Protein AF-A0A949YIX8-F1 (afdb_monomer_lite)

Secondary structure (DSSP, 8-state):
------HHHHHHHHHHHHHHHHHTTS-----S-------------------S-----HHHHHHHH-TT--PPEEEE-SSTT-EEES--EEEE-TTS-EEEEE-

Radius of gyratio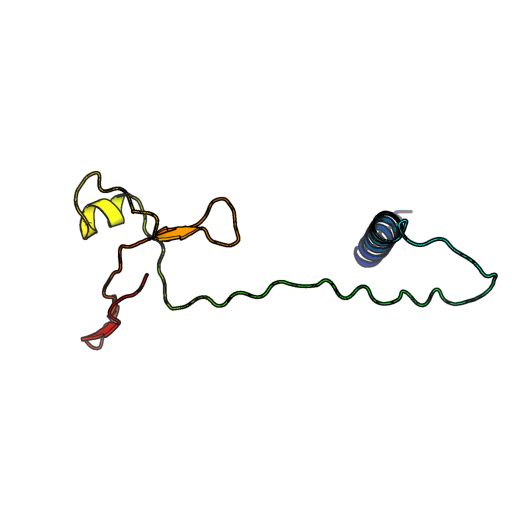n: 25.08 Å; chains: 1; bounding box: 49×38×64 Å

Sequence (103 aa):
MSTLVTRDRVETLVRSIILKQLGTGSSANGNGNGHVAVQAYKPKVVVNISARHCHLTEADVDTLFGPGHQLTTMRRLYQDTDFAANETVAVVGTRQRMIPEVR

pLDDT: mean 82.81, std 18.23, range [40.31, 98.5]

Structure (mmCIF, N/CA/C/O backbone):
data_AF-A0A949YIX8-F1
#
_entry.id   AF-A0A949YIX8-F1
#
loop_
_atom_site.group_PDB
_atom_site.id
_atom_site.type_symbol
_atom_site.label_atom_id
_atom_site.label_alt_id
_atom_site.label_comp_id
_atom_site.label_asym_id
_atom_site.label_entity_id
_atom_site.label_seq_id
_atom_site.pdbx_PDB_ins_code
_atom_site.Cartn_x
_atom_site.Cartn_y
_atom_site.Cartn_z
_atom_site.occupancy
_atom_site.B_iso_or_equiv
_atom_site.auth_seq_id
_atom_site.auth_comp_id
_atom_site.auth_asym_id
_atom_site.auth_atom_id
_atom_site.pdbx_PDB_model_num
ATOM 1 N N . MET A 1 1 ? 5.385 -26.207 -46.266 1.00 46.69 1 MET A N 1
ATOM 2 C CA . MET A 1 1 ? 6.633 -25.988 -45.505 1.00 46.69 1 MET A CA 1
ATOM 3 C C . MET A 1 1 ? 6.394 -24.838 -44.539 1.00 46.69 1 MET A C 1
ATOM 5 O O . MET A 1 1 ? 6.366 -23.696 -44.971 1.00 46.69 1 MET A O 1
ATOM 9 N N . SER A 1 2 ? 6.086 -25.141 -43.275 1.00 50.94 2 SER A N 1
ATOM 10 C CA . SER A 1 2 ? 5.809 -24.125 -42.252 1.00 50.94 2 SER A CA 1
ATOM 11 C C . SER A 1 2 ? 7.133 -23.519 -41.794 1.00 50.94 2 SER A C 1
ATOM 13 O O . SER A 1 2 ? 7.910 -24.169 -41.096 1.00 50.94 2 SER A O 1
ATOM 15 N N . THR A 1 3 ? 7.432 -22.300 -42.238 1.00 59.09 3 THR A N 1
ATOM 16 C CA . THR A 1 3 ? 8.525 -21.497 -41.688 1.00 59.09 3 THR A CA 1
ATOM 17 C C . THR A 1 3 ? 8.090 -21.036 -40.304 1.00 59.09 3 THR A C 1
ATOM 19 O O . THR A 1 3 ? 7.469 -19.983 -40.162 1.00 59.09 3 THR A O 1
ATOM 22 N N . LEU A 1 4 ? 8.343 -21.866 -39.293 1.00 62.03 4 LEU A N 1
ATOM 23 C CA . LEU A 1 4 ? 8.088 -21.535 -37.896 1.00 62.03 4 LEU A CA 1
ATOM 24 C C . LEU A 1 4 ? 8.919 -20.299 -37.550 1.00 62.03 4 LEU A C 1
ATOM 26 O O . LEU A 1 4 ? 10.129 -20.379 -37.345 1.00 62.03 4 LEU A O 1
ATOM 30 N N . VAL A 1 5 ? 8.270 -19.137 -37.554 1.00 77.94 5 VAL A N 1
ATOM 31 C CA . VAL A 1 5 ? 8.872 -17.889 -37.103 1.00 77.94 5 VAL A CA 1
ATOM 32 C C . VAL A 1 5 ? 9.217 -18.086 -35.631 1.00 77.94 5 VAL A C 1
ATOM 34 O O . VAL A 1 5 ? 8.335 -18.209 -34.783 1.00 77.94 5 VAL A O 1
ATOM 37 N N . THR A 1 6 ? 10.507 -18.185 -35.329 1.00 84.25 6 THR A N 1
ATOM 38 C CA . THR A 1 6 ? 10.970 -18.414 -33.963 1.00 84.25 6 THR A CA 1
ATOM 39 C C . THR A 1 6 ? 10.786 -17.147 -33.133 1.00 84.25 6 THR A C 1
ATOM 41 O O . THR A 1 6 ? 10.951 -16.030 -33.633 1.00 84.25 6 THR A O 1
ATOM 44 N N . ARG A 1 7 ? 10.464 -17.310 -31.844 1.00 80.56 7 ARG A N 1
ATOM 45 C CA . ARG A 1 7 ? 10.321 -16.200 -30.887 1.00 80.56 7 ARG A CA 1
ATOM 46 C C . ARG A 1 7 ? 11.535 -15.269 -30.919 1.00 80.56 7 ARG A C 1
ATOM 48 O O . ARG A 1 7 ? 11.363 -14.057 -30.989 1.00 80.56 7 ARG A O 1
ATOM 55 N N . ASP A 1 8 ? 12.735 -15.839 -30.979 1.00 77.94 8 ASP A N 1
ATOM 56 C CA . ASP A 1 8 ? 13.991 -15.086 -31.022 1.00 77.94 8 ASP A CA 1
ATOM 57 C C . ASP A 1 8 ? 14.103 -14.217 -32.281 1.00 77.94 8 ASP A C 1
ATOM 59 O O . ASP A 1 8 ? 14.606 -13.091 -32.234 1.00 77.94 8 ASP A O 1
ATOM 63 N N . ARG A 1 9 ? 13.590 -14.701 -33.423 1.00 83.31 9 ARG A N 1
ATOM 64 C CA . ARG A 1 9 ? 13.584 -13.941 -34.677 1.00 83.31 9 ARG A CA 1
ATOM 65 C C . ARG A 1 9 ? 12.601 -12.778 -34.619 1.00 83.31 9 ARG A C 1
ATOM 67 O O . ARG A 1 9 ? 12.956 -11.687 -35.066 1.0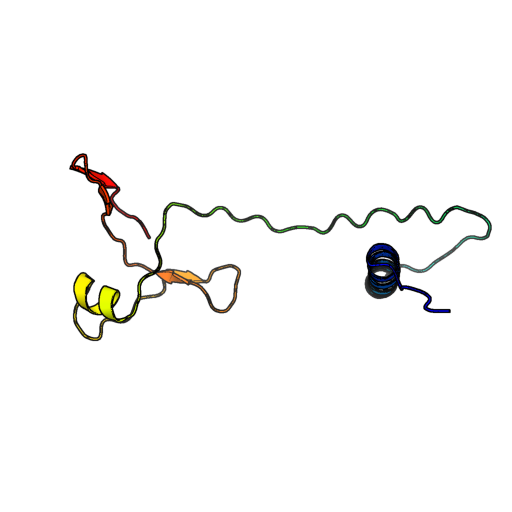0 83.31 9 ARG A O 1
ATOM 74 N N . VAL A 1 10 ? 11.408 -12.994 -34.057 1.00 85.31 10 VAL A N 1
ATOM 75 C CA . VAL A 1 10 ? 10.428 -11.920 -33.813 1.00 85.31 10 VAL A CA 1
ATOM 76 C C . VAL A 1 10 ? 11.016 -10.879 -32.870 1.00 85.31 10 VAL A C 1
ATOM 78 O O . VAL A 1 10 ? 10.995 -9.695 -33.185 1.00 85.31 10 VAL A O 1
ATOM 81 N N . GLU A 1 11 ? 11.596 -11.307 -31.750 1.00 83.75 11 GLU A N 1
ATOM 82 C CA . GLU A 1 11 ? 12.179 -10.411 -30.753 1.00 83.75 11 GLU A CA 1
ATOM 83 C C . GLU A 1 11 ? 13.311 -9.564 -31.345 1.00 83.75 11 GLU A C 1
ATOM 85 O O . GLU A 1 11 ? 13.329 -8.346 -31.171 1.00 83.75 11 GLU A O 1
ATOM 90 N N . THR A 1 12 ? 14.214 -10.184 -32.108 1.00 79.88 12 THR A N 1
ATOM 91 C CA . THR A 1 12 ? 15.305 -9.478 -32.795 1.00 79.88 12 THR A CA 1
ATOM 92 C C . THR A 1 12 ? 14.758 -8.440 -33.781 1.00 79.88 12 THR A C 1
ATOM 94 O O . THR A 1 12 ? 15.212 -7.294 -33.785 1.00 79.88 12 THR A O 1
ATOM 97 N N . LEU A 1 13 ? 13.756 -8.807 -34.591 1.00 84.88 13 LEU A N 1
ATOM 98 C CA . LEU A 1 13 ? 13.120 -7.890 -35.543 1.00 84.88 13 LEU A CA 1
ATOM 99 C C . LEU A 1 13 ? 12.439 -6.718 -34.827 1.00 84.88 13 LEU A C 1
ATOM 101 O O . LEU A 1 13 ? 12.721 -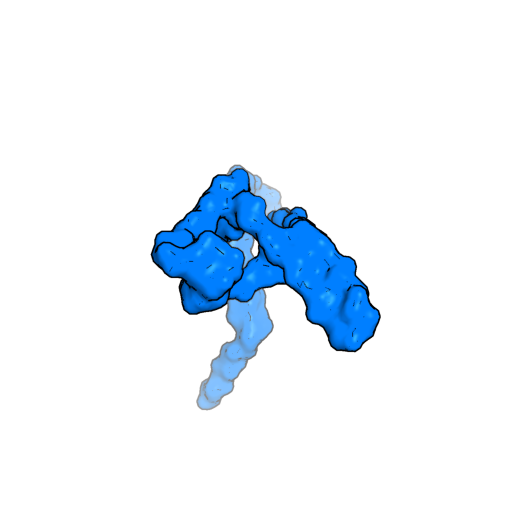5.566 -35.154 1.00 84.88 13 LEU A O 1
ATOM 105 N N . VAL A 1 14 ? 11.614 -6.988 -33.814 1.00 83.38 14 VAL A N 1
ATOM 106 C CA . VAL A 1 14 ? 10.909 -5.959 -33.033 1.00 83.38 14 VAL A CA 1
ATOM 107 C C . VAL A 1 14 ? 11.899 -5.014 -32.354 1.00 83.38 14 VAL A C 1
ATOM 109 O O . VAL A 1 14 ? 11.776 -3.798 -32.498 1.00 83.38 14 VAL A O 1
ATOM 112 N N . ARG A 1 15 ? 12.937 -5.545 -31.692 1.00 78.88 15 ARG A N 1
ATOM 113 C CA . ARG A 1 15 ? 13.998 -4.729 -31.080 1.00 78.88 15 ARG A CA 1
ATOM 114 C C . ARG A 1 15 ? 14.693 -3.851 -32.118 1.00 78.88 15 ARG A C 1
ATOM 116 O O . ARG A 1 15 ? 14.891 -2.670 -31.859 1.00 78.88 15 ARG A O 1
ATOM 123 N N . SER A 1 16 ? 15.019 -4.384 -33.298 1.00 77.94 16 SER A N 1
ATOM 124 C CA . SER A 1 16 ? 15.677 -3.605 -34.357 1.00 77.94 16 SER A CA 1
ATOM 125 C C . SER A 1 16 ? 14.814 -2.445 -34.872 1.00 77.94 16 SER A C 1
ATOM 127 O O . SER A 1 16 ? 15.328 -1.345 -35.079 1.00 77.94 16 SER A O 1
ATOM 129 N N . ILE A 1 17 ? 13.501 -2.657 -35.020 1.00 84.75 17 ILE A N 1
ATOM 130 C CA . ILE A 1 17 ? 12.553 -1.633 -35.478 1.00 84.75 17 ILE A CA 1
ATOM 131 C C . ILE A 1 17 ? 12.410 -0.537 -34.419 1.00 84.75 17 ILE A C 1
ATOM 133 O O . ILE A 1 17 ? 12.542 0.643 -34.743 1.00 84.75 17 ILE A O 1
ATOM 137 N N . ILE A 1 18 ? 12.213 -0.923 -33.155 1.00 81.69 18 ILE A N 1
ATOM 138 C CA . ILE A 1 18 ? 12.073 0.015 -32.034 1.00 81.69 18 ILE A CA 1
ATOM 139 C C . ILE A 1 18 ? 13.348 0.849 -31.864 1.00 81.69 18 ILE A C 1
ATOM 141 O O . ILE A 1 18 ? 13.273 2.067 -31.738 1.00 81.69 18 ILE A O 1
ATOM 145 N N . LEU A 1 19 ? 14.529 0.227 -31.920 1.00 73.44 19 LEU A N 1
ATOM 146 C CA . LEU A 1 19 ? 15.801 0.946 -31.808 1.00 73.44 19 LEU A CA 1
ATOM 147 C C . LEU A 1 19 ? 16.025 1.916 -32.967 1.00 73.44 19 LEU A C 1
ATOM 149 O O . LEU A 1 19 ? 16.526 3.015 -32.745 1.00 73.44 19 LEU A O 1
ATOM 153 N N . LYS A 1 20 ? 15.619 1.550 -34.187 1.00 75.38 20 LYS A N 1
ATOM 154 C CA . LYS A 1 20 ? 15.676 2.455 -35.339 1.00 75.38 20 LYS A CA 1
ATOM 155 C C . LYS A 1 20 ? 14.745 3.656 -35.154 1.00 75.38 20 LYS A C 1
ATOM 157 O O . LYS A 1 20 ? 15.155 4.764 -35.463 1.00 75.38 20 LYS A O 1
ATOM 162 N N . GLN A 1 21 ? 13.538 3.455 -34.626 1.00 75.88 21 GLN A N 1
ATOM 163 C CA . GLN A 1 21 ? 12.579 4.538 -34.363 1.00 75.88 21 GLN A CA 1
ATOM 164 C C . GLN A 1 21 ? 12.997 5.447 -33.196 1.00 75.88 21 GLN A C 1
ATOM 166 O O . GLN A 1 21 ? 12.779 6.653 -33.251 1.00 75.88 21 GLN A O 1
ATOM 171 N N . LEU A 1 22 ? 13.619 4.890 -32.153 1.00 72.00 22 LEU A N 1
ATOM 172 C CA . LEU A 1 22 ? 14.129 5.656 -31.010 1.00 72.00 22 LEU A CA 1
ATOM 173 C C . LEU A 1 22 ? 15.466 6.359 -31.315 1.00 72.00 22 LEU A C 1
ATOM 175 O O . LEU A 1 22 ? 15.757 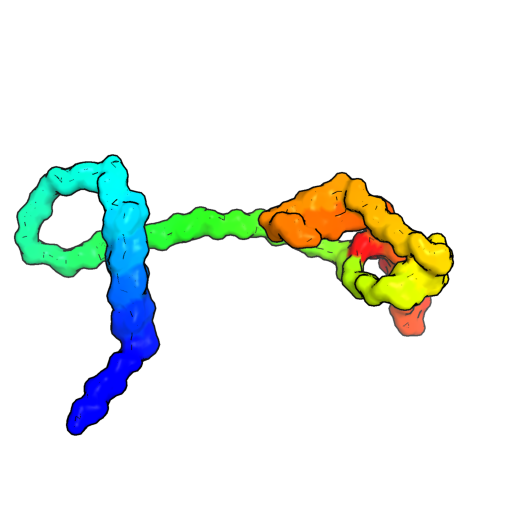7.400 -30.734 1.00 72.00 22 LEU A O 1
ATOM 179 N N . GLY A 1 23 ? 16.287 5.793 -32.209 1.00 61.38 23 GLY A N 1
ATOM 180 C CA . GLY A 1 23 ? 17.629 6.274 -32.557 1.00 61.38 23 GLY A CA 1
ATOM 181 C C . GLY A 1 23 ? 17.692 7.314 -33.683 1.00 61.38 23 GLY A C 1
ATOM 182 O O . GLY A 1 23 ? 18.747 7.905 -33.897 1.00 61.38 23 GLY A O 1
ATOM 183 N N . THR A 1 24 ? 16.591 7.601 -34.383 1.00 53.78 24 THR A N 1
ATOM 184 C CA . THR A 1 24 ? 16.535 8.586 -35.487 1.00 53.78 24 THR A CA 1
ATOM 185 C C . THR A 1 24 ? 16.673 10.060 -35.065 1.00 53.78 24 THR A C 1
ATOM 187 O O . THR A 1 24 ? 16.450 10.949 -35.879 1.00 53.78 24 THR A O 1
ATOM 190 N N . GLY A 1 25 ? 17.094 10.338 -33.826 1.00 50.34 25 GLY A N 1
ATOM 191 C CA . GLY A 1 25 ? 17.511 11.671 -33.374 1.00 50.34 25 GLY A CA 1
ATOM 192 C C . GLY A 1 25 ? 18.978 12.031 -33.659 1.00 50.34 25 GLY A C 1
ATOM 193 O O . GLY A 1 25 ? 19.337 13.193 -33.495 1.00 50.34 25 GLY A O 1
ATOM 194 N N . SER A 1 26 ? 19.820 11.090 -34.108 1.00 45.25 26 SER A N 1
ATOM 195 C CA . SER A 1 26 ? 21.233 11.372 -34.416 1.00 45.25 26 SER A CA 1
ATOM 196 C C . SER A 1 26 ? 21.633 10.794 -35.771 1.00 45.25 26 SER A C 1
ATOM 198 O O . SER A 1 26 ? 21.674 9.582 -35.973 1.00 45.25 26 SER A O 1
ATOM 200 N N . SER A 1 27 ? 21.895 11.701 -36.710 1.00 48.28 27 SER A N 1
ATOM 201 C CA . SER A 1 27 ? 22.211 11.429 -38.110 1.00 48.28 27 SER A CA 1
ATOM 202 C C . SER A 1 27 ? 23.488 10.605 -38.304 1.00 48.28 27 SER A C 1
ATOM 204 O O . SER A 1 27 ? 24.476 10.744 -37.585 1.00 48.28 27 SER A O 1
ATOM 206 N N . ALA A 1 28 ? 23.427 9.781 -39.346 1.00 52.44 28 ALA A N 1
ATOM 207 C CA . ALA A 1 28 ? 24.414 8.837 -39.837 1.00 52.44 28 ALA A CA 1
ATOM 208 C C . ALA A 1 28 ? 25.659 9.483 -40.472 1.00 52.44 28 ALA A C 1
ATOM 210 O O . ALA A 1 28 ? 25.553 10.524 -41.119 1.00 52.44 28 ALA A O 1
ATOM 211 N N . ASN A 1 29 ? 26.790 8.766 -40.419 1.00 45.06 29 ASN A N 1
ATOM 212 C CA . ASN A 1 29 ? 27.745 8.680 -41.530 1.00 45.06 29 ASN A CA 1
ATOM 213 C C . ASN A 1 29 ? 28.613 7.402 -41.415 1.00 45.06 29 ASN A C 1
ATOM 215 O O . ASN A 1 29 ? 29.215 7.184 -40.367 1.00 45.06 29 ASN A O 1
ATOM 219 N N . GLY A 1 30 ? 28.714 6.595 -42.486 1.00 43.22 30 GLY A N 1
ATOM 220 C CA . GLY A 1 30 ? 29.856 5.680 -42.695 1.00 43.22 30 GLY A CA 1
ATOM 221 C C . GLY A 1 30 ? 29.605 4.169 -42.886 1.00 43.22 30 GLY A C 1
ATOM 222 O O . GLY A 1 30 ? 29.730 3.398 -41.948 1.00 43.22 30 GLY A O 1
ATOM 223 N N . ASN A 1 31 ? 29.333 3.781 -44.139 1.00 45.88 31 ASN A N 1
ATOM 224 C CA . ASN A 1 31 ? 29.894 2.668 -44.940 1.00 45.88 31 ASN A CA 1
ATOM 225 C C . ASN A 1 31 ? 30.127 1.237 -44.363 1.00 45.88 31 ASN A C 1
ATOM 227 O O . ASN A 1 31 ? 31.045 1.007 -43.587 1.00 45.88 31 ASN A O 1
ATOM 231 N N . GLY A 1 32 ? 29.391 0.262 -44.928 1.00 54.16 32 GLY A N 1
ATOM 232 C CA . GLY A 1 32 ? 29.897 -1.017 -45.473 1.00 54.16 32 GLY A CA 1
ATOM 233 C C . GLY A 1 32 ? 30.585 -2.058 -44.567 1.00 54.16 32 GLY A C 1
ATOM 234 O O . GLY A 1 32 ? 31.710 -1.868 -44.131 1.00 54.16 32 GLY A O 1
ATOM 235 N N . ASN A 1 33 ? 29.972 -3.248 -44.464 1.00 49.34 33 ASN A N 1
ATOM 236 C CA . ASN A 1 33 ? 30.584 -4.520 -44.025 1.00 49.34 33 ASN A CA 1
ATOM 237 C C . ASN A 1 33 ? 31.042 -4.639 -42.556 1.00 49.34 33 ASN A C 1
ATOM 239 O O . ASN A 1 33 ? 32.113 -5.161 -42.257 1.00 49.34 33 ASN A O 1
ATOM 243 N N . GLY A 1 34 ? 30.179 -4.256 -41.618 1.00 40.31 34 GLY A N 1
ATOM 244 C CA . GLY A 1 34 ? 30.330 -4.612 -40.208 1.00 40.31 34 GLY A CA 1
ATOM 245 C C . GLY A 1 34 ? 29.143 -5.439 -39.741 1.00 40.31 34 GLY A C 1
ATOM 246 O O . GLY A 1 34 ? 27.998 -5.089 -40.029 1.00 40.31 34 GLY A O 1
ATOM 247 N N . HIS A 1 35 ? 29.396 -6.507 -38.980 1.00 45.97 35 HIS A N 1
ATOM 248 C CA . HIS A 1 35 ? 28.417 -6.989 -38.009 1.00 45.97 35 HIS A CA 1
ATOM 249 C C . HIS A 1 35 ? 27.918 -5.748 -37.274 1.00 45.97 35 HIS A C 1
ATOM 251 O O . HIS A 1 35 ? 28.730 -5.077 -36.638 1.00 45.97 35 HIS A O 1
ATOM 257 N N . VAL A 1 36 ? 26.645 -5.375 -37.461 1.00 52.22 36 VAL A N 1
ATOM 258 C CA . VAL A 1 36 ? 26.079 -4.189 -36.818 1.00 52.22 36 VAL A CA 1
ATOM 259 C C . VAL A 1 36 ? 26.278 -4.428 -35.336 1.00 52.22 36 VAL A C 1
ATOM 261 O O . VAL A 1 36 ? 25.597 -5.269 -34.750 1.00 52.22 36 VAL A O 1
ATOM 264 N N . ALA A 1 37 ? 27.280 -3.768 -34.758 1.00 53.00 37 ALA A N 1
ATOM 265 C CA . ALA A 1 37 ? 27.466 -3.730 -33.332 1.00 53.00 37 ALA A CA 1
ATOM 266 C C . ALA A 1 37 ? 26.214 -3.021 -32.845 1.00 53.00 37 ALA A C 1
ATOM 268 O O . ALA A 1 37 ? 26.120 -1.796 -32.902 1.00 53.00 37 ALA A O 1
ATOM 269 N N . VAL A 1 38 ? 25.194 -3.811 -32.501 1.00 54.88 38 VAL A N 1
ATOM 270 C CA . VAL A 1 38 ? 24.005 -3.330 -31.825 1.00 54.88 38 VAL A CA 1
ATOM 271 C C . VAL A 1 38 ? 24.573 -2.761 -30.546 1.00 54.88 38 VAL A C 1
ATOM 273 O O . VAL A 1 38 ? 24.895 -3.508 -29.623 1.00 54.88 38 VAL A O 1
ATOM 276 N N . GLN A 1 39 ? 24.819 -1.452 -30.540 1.00 55.56 39 GLN A N 1
ATOM 277 C CA . GLN A 1 39 ? 25.191 -0.745 -29.338 1.00 55.56 39 GLN A CA 1
ATOM 278 C C . GLN A 1 39 ? 24.048 -1.047 -28.388 1.00 55.56 39 GLN A C 1
ATOM 280 O O . GLN A 1 39 ? 22.915 -0.628 -28.629 1.00 55.56 39 GLN A O 1
ATOM 285 N N . ALA A 1 40 ? 24.323 -1.927 -27.424 1.00 62.50 40 ALA A N 1
ATOM 286 C CA . ALA A 1 40 ? 23.302 -2.518 -26.591 1.00 62.50 40 ALA A CA 1
ATOM 287 C C . ALA A 1 40 ? 22.600 -1.364 -25.887 1.00 62.50 40 ALA A C 1
ATOM 289 O O . ALA A 1 40 ? 23.168 -0.745 -24.986 1.00 62.50 40 ALA A O 1
ATOM 290 N N . TYR A 1 41 ? 21.399 -1.026 -26.355 1.00 66.69 41 TYR A N 1
ATOM 291 C CA . TYR A 1 41 ? 20.548 -0.071 -25.682 1.00 66.69 41 TYR A CA 1
ATOM 292 C C . TYR A 1 41 ? 20.373 -0.608 -24.272 1.00 66.69 41 TYR A C 1
ATOM 294 O O . TYR A 1 41 ? 19.818 -1.690 -24.082 1.00 66.69 41 TYR A O 1
ATOM 302 N N . LYS A 1 42 ? 20.937 0.105 -23.300 1.00 70.44 42 LYS A N 1
ATOM 303 C CA . LYS A 1 42 ? 20.744 -0.194 -21.889 1.00 70.44 42 LYS A CA 1
ATOM 304 C C . LYS A 1 42 ? 19.452 0.517 -21.501 1.00 70.44 42 LYS A C 1
ATOM 306 O O . LYS A 1 42 ? 19.515 1.726 -21.267 1.00 70.44 42 LYS A O 1
ATOM 311 N N . PRO A 1 43 ? 18.285 -0.163 -21.490 1.00 70.94 43 PRO A N 1
ATOM 312 C CA . PRO A 1 43 ? 17.067 0.463 -21.006 1.00 70.94 43 PRO A CA 1
ATOM 313 C C . PRO A 1 43 ? 17.344 1.017 -19.613 1.00 70.94 43 PRO A C 1
ATOM 315 O O . PRO A 1 43 ? 17.851 0.307 -18.741 1.00 70.94 43 PRO A O 1
ATOM 318 N N . LYS A 1 44 ? 17.046 2.301 -19.410 1.00 81.94 44 LYS A N 1
ATOM 319 C CA . LYS A 1 44 ? 17.130 2.917 -18.090 1.00 81.94 44 LYS A CA 1
ATOM 320 C C . LYS A 1 44 ? 15.929 2.431 -17.287 1.00 81.94 44 LYS A C 1
ATOM 322 O O . LYS A 1 44 ? 14.870 3.048 -17.307 1.00 81.94 44 LYS A O 1
ATOM 327 N N . VAL A 1 45 ? 16.083 1.279 -16.643 1.00 84.94 45 VAL A N 1
ATOM 328 C CA . VAL A 1 45 ? 15.053 0.721 -15.767 1.00 84.94 45 VAL A CA 1
ATOM 329 C C . VAL A 1 45 ? 15.016 1.553 -14.491 1.00 84.94 45 VAL A C 1
ATOM 331 O O . VAL A 1 45 ? 16.025 1.684 -13.798 1.00 84.94 45 VAL A O 1
ATOM 334 N N . VAL A 1 46 ? 13.857 2.135 -14.197 1.00 88.69 46 VAL A N 1
ATOM 335 C CA . VAL A 1 46 ? 13.602 2.776 -12.907 1.00 88.69 46 VAL A CA 1
ATOM 336 C C . VAL A 1 46 ? 13.333 1.672 -11.892 1.00 88.69 46 VAL A C 1
ATOM 338 O O . VAL A 1 46 ? 12.470 0.826 -12.111 1.00 88.69 46 VAL A O 1
ATOM 341 N N . VAL A 1 47 ? 14.084 1.670 -10.794 1.00 90.50 47 VAL A N 1
ATOM 342 C CA . VAL A 1 47 ? 13.922 0.703 -9.705 1.00 90.50 47 VAL A CA 1
ATOM 343 C C . VAL A 1 47 ? 13.389 1.439 -8.488 1.00 90.50 47 VAL A C 1
ATOM 345 O O . VAL A 1 47 ? 13.981 2.422 -8.051 1.00 90.50 47 VAL A O 1
ATOM 348 N N . ASN A 1 48 ? 12.288 0.935 -7.938 1.00 90.38 48 ASN A N 1
ATOM 349 C CA . ASN A 1 48 ? 11.699 1.411 -6.693 1.00 90.38 48 ASN A CA 1
ATOM 350 C C . ASN A 1 48 ? 11.729 0.290 -5.649 1.00 90.38 48 ASN A C 1
ATOM 352 O O . ASN A 1 48 ? 11.739 -0.890 -5.998 1.00 90.38 48 ASN A O 1
ATOM 356 N N . ILE A 1 49 ? 11.752 0.663 -4.370 1.00 92.31 49 ILE A N 1
ATOM 357 C CA . ILE A 1 49 ? 11.795 -0.280 -3.248 1.00 92.31 49 ILE A CA 1
ATOM 358 C C . ILE A 1 49 ? 10.425 -0.313 -2.579 1.00 92.31 49 ILE A C 1
ATOM 360 O O . ILE A 1 49 ? 9.890 0.734 -2.209 1.00 92.31 49 ILE A O 1
ATOM 364 N N . SER A 1 50 ? 9.899 -1.517 -2.373 1.00 93.19 50 SER A N 1
ATOM 365 C CA . SER A 1 50 ? 8.679 -1.736 -1.600 1.00 93.19 50 SER A CA 1
ATOM 366 C C . SER A 1 50 ? 9.031 -2.134 -0.170 1.00 93.19 50 SER A C 1
ATOM 368 O O . SER A 1 50 ? 9.651 -3.172 0.064 1.00 93.19 50 SER A O 1
ATOM 370 N N . ALA A 1 51 ? 8.623 -1.312 0.797 1.00 94.94 51 ALA A N 1
ATOM 371 C CA . ALA A 1 51 ? 8.584 -1.719 2.199 1.00 94.94 51 ALA A CA 1
ATOM 372 C C . ALA A 1 51 ? 7.456 -2.747 2.428 1.00 94.94 51 ALA A C 1
ATOM 374 O O . ALA A 1 51 ? 6.703 -3.074 1.507 1.00 94.94 51 ALA A O 1
ATOM 375 N N . ARG A 1 52 ? 7.325 -3.264 3.657 1.00 96.94 52 ARG A N 1
ATOM 376 C CA . ARG A 1 52 ? 6.212 -4.157 4.018 1.00 96.94 52 ARG A CA 1
ATOM 377 C C . ARG A 1 52 ? 4.889 -3.410 3.846 1.00 96.94 52 ARG A C 1
ATOM 379 O O . ARG A 1 52 ? 4.712 -2.351 4.444 1.00 96.94 52 ARG A O 1
ATOM 386 N N . HIS A 1 53 ? 4.002 -3.977 3.042 1.00 97.62 53 HIS A N 1
ATOM 387 C CA . HIS A 1 53 ? 2.659 -3.467 2.815 1.00 97.62 53 HIS A CA 1
ATOM 388 C C . HIS A 1 53 ? 1.696 -4.625 2.528 1.00 97.62 53 HIS A C 1
ATOM 390 O O . HIS A 1 53 ? 2.128 -5.760 2.296 1.00 97.62 53 HIS A O 1
ATOM 396 N N . CYS A 1 54 ? 0.407 -4.340 2.562 1.00 97.38 54 CYS A N 1
ATOM 397 C CA . CYS A 1 54 ? -0.694 -5.230 2.272 1.00 97.38 54 CYS A CA 1
ATOM 398 C C . CYS A 1 54 ? -1.690 -4.536 1.341 1.00 97.38 54 CYS A C 1
ATOM 400 O O . CYS A 1 54 ? -1.647 -3.330 1.119 1.00 97.38 54 CYS A O 1
ATOM 402 N N . HIS A 1 55 ? -2.552 -5.340 0.735 1.00 97.44 55 HIS A N 1
ATOM 403 C CA . HIS A 1 55 ? -3.651 -4.869 -0.091 1.00 97.44 55 HIS A CA 1
ATOM 404 C C . HIS A 1 55 ? -4.922 -5.390 0.563 1.00 97.44 55 HIS A C 1
ATOM 406 O O . HIS A 1 55 ? -4.964 -6.551 0.977 1.00 97.44 55 HIS A O 1
ATOM 412 N N . LEU A 1 56 ? -5.928 -4.533 0.674 1.00 97.38 56 LEU A N 1
ATOM 413 C CA . LEU A 1 56 ? -7.181 -4.852 1.343 1.00 97.38 56 LEU A CA 1
ATOM 414 C C . LEU A 1 56 ? -8.315 -4.895 0.328 1.00 97.38 56 LEU A C 1
ATOM 416 O O . LEU A 1 56 ? -8.320 -4.147 -0.651 1.00 97.38 56 LEU A O 1
ATOM 420 N N . THR A 1 57 ? -9.280 -5.774 0.578 1.00 98.12 57 THR A N 1
ATOM 421 C CA . THR A 1 57 ? -10.582 -5.688 -0.081 1.00 98.12 57 THR A CA 1
ATOM 422 C C . THR A 1 57 ? -11.415 -4.587 0.573 1.00 98.12 57 THR A C 1
ATOM 424 O O . THR A 1 57 ? -11.139 -4.184 1.700 1.00 98.12 57 THR A O 1
ATOM 427 N N . GLU A 1 58 ? -12.465 -4.120 -0.101 1.00 97.75 58 GLU A N 1
ATOM 428 C CA . GLU A 1 58 ? -13.397 -3.140 0.477 1.00 97.75 58 GLU A CA 1
ATOM 429 C C . GLU A 1 58 ? -14.035 -3.653 1.782 1.00 97.75 58 GLU A C 1
ATOM 431 O O . GLU A 1 58 ? -14.083 -2.931 2.771 1.00 97.75 58 GLU A O 1
ATOM 436 N N . ALA A 1 59 ? -14.406 -4.938 1.839 1.00 98.31 59 ALA A N 1
ATOM 437 C CA . ALA A 1 59 ? -14.957 -5.555 3.049 1.00 98.31 59 ALA A CA 1
ATOM 438 C C . ALA A 1 59 ? -13.967 -5.555 4.232 1.00 98.31 59 ALA A C 1
ATOM 440 O O . ALA A 1 59 ? -14.367 -5.375 5.386 1.00 98.31 59 ALA A O 1
ATOM 441 N N . ASP A 1 60 ? -12.672 -5.741 3.959 1.00 98.50 60 ASP A N 1
ATOM 442 C CA . ASP A 1 60 ? -11.636 -5.671 4.993 1.00 98.50 60 ASP A CA 1
ATOM 443 C C . ASP A 1 60 ? -11.374 -4.226 5.430 1.00 98.50 60 ASP A C 1
ATOM 445 O O . ASP A 1 60 ? -11.137 -3.986 6.613 1.00 98.50 60 ASP A O 1
ATOM 449 N N . VAL A 1 61 ? -11.455 -3.255 4.512 1.00 98.44 61 VAL A N 1
ATOM 450 C CA . VAL A 1 61 ? -11.385 -1.825 4.853 1.00 98.44 61 VAL A CA 1
ATOM 451 C C . VAL A 1 61 ? -12.529 -1.455 5.795 1.00 98.44 61 VAL A C 1
ATOM 453 O O . VAL A 1 61 ? -12.275 -0.880 6.853 1.00 98.44 61 VAL A O 1
ATOM 456 N N . ASP A 1 62 ? -13.753 -1.872 5.475 1.00 98.31 62 ASP A N 1
ATOM 457 C CA . ASP A 1 62 ? -14.928 -1.645 6.318 1.00 98.31 62 ASP A CA 1
ATOM 458 C C . ASP A 1 62 ? -14.778 -2.274 7.707 1.00 98.31 62 ASP A C 1
ATOM 460 O O . ASP A 1 62 ? -15.137 -1.677 8.723 1.00 98.31 62 ASP A O 1
ATOM 464 N N . THR A 1 63 ? -14.211 -3.479 7.765 1.00 98.38 63 THR A N 1
ATOM 465 C CA . THR A 1 63 ? -13.999 -4.202 9.023 1.00 98.38 63 THR A CA 1
ATOM 466 C C . THR A 1 63 ? -12.919 -3.552 9.891 1.00 98.38 63 THR A C 1
ATOM 468 O O . THR A 1 63 ? -13.058 -3.507 11.113 1.00 98.38 63 THR A O 1
ATOM 471 N N . LEU A 1 64 ? -11.833 -3.066 9.283 1.00 98.19 64 LEU A N 1
ATOM 472 C CA . LEU A 1 64 ? -10.667 -2.538 9.999 1.00 98.19 64 LEU A CA 1
ATOM 473 C C . LEU A 1 64 ? -10.791 -1.051 10.349 1.00 98.19 64 LEU A C 1
ATOM 475 O O . LEU A 1 64 ? -10.306 -0.637 11.401 1.00 98.19 64 LEU A O 1
ATOM 479 N N . PHE A 1 65 ? -11.420 -0.258 9.481 1.00 98.06 65 PHE A N 1
ATOM 480 C CA . PHE A 1 65 ? -11.471 1.205 9.586 1.00 98.06 65 PHE A CA 1
ATOM 481 C C . PHE A 1 65 ? -12.893 1.764 9.740 1.00 98.06 65 PHE A C 1
ATOM 483 O O . PHE A 1 65 ? -13.047 2.927 10.111 1.00 98.06 65 PHE A O 1
ATOM 490 N N . GLY A 1 66 ? -13.922 0.937 9.544 1.00 98.31 66 GLY A N 1
ATOM 491 C CA . GLY A 1 66 ? -15.329 1.282 9.743 1.00 98.31 66 GLY A CA 1
ATOM 492 C C . GLY A 1 66 ? -16.144 1.240 8.441 1.00 98.31 66 GLY A C 1
ATOM 493 O O . GLY A 1 66 ? -15.592 1.514 7.378 1.00 98.31 66 GLY A O 1
ATOM 494 N N . PRO A 1 67 ? -17.455 0.928 8.497 1.00 98.25 67 PRO A N 1
ATOM 495 C CA . PRO A 1 67 ? -18.279 0.769 7.298 1.00 98.25 67 PRO A CA 1
ATOM 496 C C . PRO A 1 67 ? -18.313 2.018 6.408 1.00 98.25 67 PRO A C 1
ATOM 498 O O . PRO A 1 67 ? -18.627 3.113 6.882 1.00 98.25 67 PRO A O 1
ATOM 501 N N . GLY A 1 68 ? -18.047 1.839 5.113 1.00 97.50 68 GLY A N 1
ATOM 502 C CA . GLY A 1 68 ? -18.001 2.906 4.115 1.00 97.50 68 GLY A CA 1
ATOM 503 C C . GLY A 1 68 ? -16.725 3.751 4.159 1.00 97.50 68 GLY A C 1
ATOM 504 O O . GLY A 1 68 ? -16.693 4.821 3.541 1.00 97.50 68 GLY A O 1
ATOM 505 N N . HIS A 1 69 ? -15.691 3.321 4.892 1.00 98.19 69 HIS A N 1
ATOM 506 C CA . HIS A 1 69 ? -14.424 4.049 4.958 1.00 98.19 69 HIS A CA 1
ATOM 507 C C . HIS A 1 69 ? -13.699 4.003 3.612 1.00 98.19 69 HIS A C 1
ATOM 509 O O . HIS A 1 69 ? -13.577 2.957 2.980 1.00 98.19 69 HIS A O 1
ATOM 515 N N . GLN A 1 70 ? -13.171 5.149 3.186 1.00 97.75 70 GLN A N 1
ATOM 516 C CA . GLN A 1 70 ? -12.383 5.265 1.962 1.00 97.75 70 GLN A CA 1
ATOM 517 C C . GLN A 1 70 ? -10.925 5.535 2.316 1.00 97.75 70 GLN A C 1
ATOM 519 O O . GLN A 1 70 ? -10.625 6.475 3.055 1.00 97.75 70 GLN A O 1
ATOM 524 N N . LEU A 1 71 ? -10.018 4.726 1.764 1.00 97.69 71 LEU A N 1
ATOM 525 C CA . LEU A 1 71 ? -8.582 4.887 1.986 1.00 97.69 71 LEU A CA 1
ATOM 526 C C . LEU A 1 71 ? -8.118 6.266 1.521 1.00 97.69 71 LEU A C 1
ATOM 528 O O . LEU A 1 71 ? -8.446 6.726 0.423 1.00 97.69 71 LEU A O 1
ATOM 532 N N . THR A 1 72 ? -7.308 6.920 2.345 1.00 97.88 72 THR A N 1
ATOM 533 C CA . THR A 1 72 ? -6.851 8.276 2.058 1.00 97.88 72 THR A CA 1
ATOM 534 C C . THR A 1 72 ? -5.469 8.241 1.421 1.00 97.88 72 THR A C 1
ATOM 536 O O . THR A 1 72 ? -4.547 7.591 1.906 1.00 97.88 72 THR A O 1
ATOM 539 N N . THR A 1 73 ? -5.297 8.941 0.297 1.00 97.69 73 THR A N 1
ATOM 540 C CA . THR A 1 73 ? -4.020 8.934 -0.430 1.00 97.69 73 THR A CA 1
ATOM 541 C C . THR A 1 73 ? -2.927 9.649 0.367 1.00 97.69 73 THR A C 1
ATOM 543 O O . THR A 1 73 ? -3.027 10.845 0.629 1.00 97.69 73 THR A O 1
ATOM 546 N N . MET A 1 74 ? -1.846 8.933 0.681 1.00 97.06 74 MET A N 1
ATOM 547 C CA . MET A 1 74 ? -0.601 9.503 1.204 1.00 97.06 74 MET A CA 1
ATOM 548 C C . MET A 1 74 ? 0.319 9.927 0.054 1.00 97.06 74 MET A C 1
ATOM 550 O O . MET A 1 74 ? 0.832 11.044 0.028 1.00 97.06 74 MET A O 1
ATOM 554 N N . ARG A 1 75 ? 0.559 9.026 -0.909 1.00 95.25 75 ARG A N 1
ATOM 555 C CA . ARG A 1 75 ? 1.462 9.280 -2.042 1.00 95.25 75 ARG A CA 1
ATOM 556 C C . ARG A 1 75 ? 1.092 8.441 -3.258 1.00 95.25 75 ARG A C 1
ATOM 558 O O . ARG A 1 75 ? 0.921 7.232 -3.140 1.00 95.25 75 ARG A O 1
ATOM 565 N N . ARG A 1 76 ? 1.065 9.058 -4.441 1.00 96.31 76 ARG A N 1
ATOM 566 C CA . ARG A 1 76 ? 0.904 8.349 -5.722 1.00 96.31 76 ARG A CA 1
ATOM 567 C C . ARG A 1 76 ? 2.152 7.532 -6.046 1.00 96.31 76 ARG A C 1
ATOM 569 O O . ARG A 1 76 ? 3.271 7.978 -5.787 1.00 96.31 76 ARG A O 1
ATOM 576 N N . LEU A 1 77 ? 1.957 6.319 -6.553 1.00 94.12 77 LEU A N 1
ATOM 577 C CA . LEU A 1 77 ? 3.063 5.436 -6.912 1.00 94.12 77 LEU A CA 1
ATOM 578 C C . LEU A 1 77 ? 3.476 5.647 -8.370 1.00 94.12 77 LEU A C 1
ATOM 580 O O . LEU A 1 77 ? 2.972 6.526 -9.060 1.00 94.12 77 LEU A O 1
ATOM 584 N N . TYR A 1 78 ? 4.453 4.862 -8.819 1.00 90.88 78 TYR A N 1
ATOM 585 C CA . TYR A 1 78 ? 4.942 4.926 -10.195 1.00 90.88 78 TYR A CA 1
ATOM 586 C C . TYR A 1 78 ? 3.873 4.529 -11.223 1.00 90.88 78 TYR A C 1
ATOM 588 O O . TYR A 1 78 ? 3.907 5.002 -12.352 1.00 90.88 78 TYR A O 1
ATOM 596 N N . GLN A 1 79 ? 2.945 3.652 -10.836 1.00 91.50 79 GLN A N 1
ATOM 597 C CA . GLN A 1 79 ? 1.795 3.296 -11.657 1.00 91.50 79 GLN A CA 1
ATOM 598 C C . GLN A 1 79 ? 0.652 4.274 -11.381 1.00 91.50 79 GLN A C 1
ATOM 600 O O . GLN A 1 79 ? 0.287 4.493 -10.227 1.00 91.50 79 GLN A O 1
ATOM 605 N N . ASP A 1 80 ? 0.070 4.831 -12.444 1.00 90.62 80 ASP A N 1
ATOM 606 C CA . ASP A 1 80 ? -0.960 5.874 -12.354 1.00 90.62 80 ASP A CA 1
ATOM 607 C C . ASP A 1 80 ? -2.248 5.410 -11.661 1.00 90.62 80 ASP A C 1
ATOM 609 O O . ASP A 1 80 ? -3.038 6.229 -11.200 1.00 90.62 80 ASP A O 1
ATOM 613 N N . THR A 1 81 ? -2.501 4.110 -11.564 1.00 93.75 81 THR A N 1
ATOM 614 C CA . THR A 1 81 ? -3.670 3.575 -10.854 1.00 93.75 81 THR A CA 1
ATOM 615 C C . THR A 1 81 ? -3.463 3.519 -9.345 1.00 93.75 81 THR A C 1
ATOM 617 O O . THR A 1 81 ? -4.438 3.506 -8.599 1.00 93.75 81 THR A O 1
ATOM 620 N N . ASP A 1 82 ? -2.216 3.582 -8.878 1.00 95.25 82 ASP A N 1
ATOM 621 C CA . ASP A 1 82 ? -1.864 3.110 -7.546 1.00 95.25 82 ASP A CA 1
ATOM 622 C C . ASP A 1 82 ? -1.460 4.252 -6.607 1.00 95.25 82 ASP A C 1
ATOM 624 O O . ASP A 1 82 ? -0.992 5.330 -7.004 1.00 95.25 82 ASP A O 1
ATOM 628 N N . PHE A 1 83 ? -1.641 4.014 -5.312 1.00 97.25 83 PHE A N 1
ATOM 629 C CA . PHE A 1 83 ? -1.241 4.932 -4.257 1.00 97.25 83 PHE A CA 1
ATOM 630 C C . PHE A 1 83 ? -0.889 4.174 -2.975 1.00 97.25 83 PHE A C 1
ATOM 632 O O . PHE A 1 83 ? -1.391 3.086 -2.719 1.00 97.25 83 PHE A O 1
ATOM 639 N N . ALA A 1 84 ? -0.021 4.767 -2.161 1.00 97.31 84 ALA A N 1
ATOM 640 C CA . ALA A 1 84 ? 0.141 4.392 -0.764 1.00 97.31 84 ALA A CA 1
ATOM 641 C C . ALA A 1 84 ? -0.892 5.154 0.072 1.00 97.31 84 ALA A C 1
ATOM 643 O O . ALA A 1 84 ? -1.033 6.369 -0.108 1.00 97.31 84 ALA A O 1
ATOM 644 N N . ALA A 1 85 ? -1.587 4.458 0.967 1.00 98.31 85 ALA A N 1
ATOM 645 C CA . ALA A 1 85 ? -2.587 5.035 1.859 1.00 98.31 85 ALA A CA 1
ATOM 646 C C . ALA A 1 85 ? -1.953 5.628 3.139 1.00 98.31 85 ALA A C 1
ATOM 648 O O . ALA A 1 85 ? -0.808 5.296 3.482 1.00 98.31 85 ALA A O 1
ATOM 649 N N . ASN A 1 86 ? -2.662 6.530 3.831 1.00 98.12 86 ASN A N 1
ATOM 650 C CA . ASN A 1 86 ? -2.231 7.022 5.151 1.00 98.12 86 ASN A CA 1
ATOM 651 C C . ASN A 1 86 ? -2.456 5.967 6.237 1.00 98.12 86 ASN A C 1
ATOM 653 O O . ASN A 1 86 ? -1.720 5.918 7.223 1.00 98.12 86 ASN A O 1
ATOM 657 N N . GLU A 1 87 ? -3.470 5.132 6.044 1.00 98.38 87 GLU A N 1
ATOM 658 C CA . GLU A 1 87 ? -3.812 4.021 6.908 1.00 98.38 87 GLU A CA 1
ATOM 659 C C . GLU A 1 87 ? -2.662 3.008 6.992 1.00 98.38 87 GLU A C 1
ATOM 661 O O . GLU A 1 87 ? -1.889 2.807 6.054 1.00 98.38 87 GLU A O 1
ATOM 666 N N . THR A 1 88 ? -2.541 2.370 8.154 1.00 98.25 88 THR A N 1
ATOM 667 C CA . THR A 1 88 ? -1.627 1.247 8.369 1.00 98.25 88 THR A CA 1
ATOM 668 C C . THR A 1 88 ? -2.302 0.210 9.251 1.00 98.25 88 THR A C 1
ATOM 670 O O . THR A 1 88 ? -3.211 0.531 10.018 1.00 98.25 88 THR A O 1
ATOM 673 N N . VAL A 1 89 ? -1.844 -1.033 9.156 1.00 98.06 89 VAL A N 1
ATOM 674 C CA . VAL A 1 89 ? -2.331 -2.155 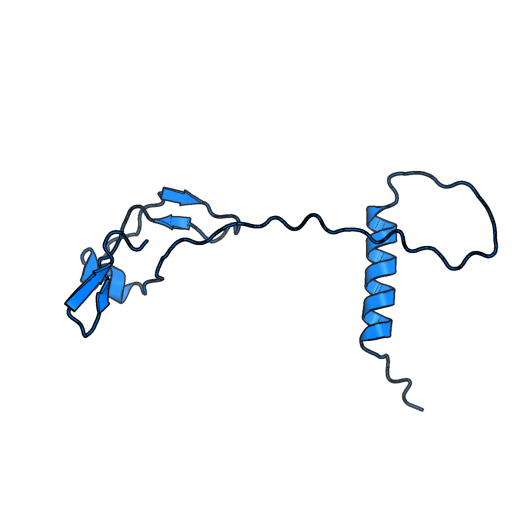9.954 1.00 98.06 89 VAL A CA 1
ATOM 675 C C . VAL A 1 89 ? -1.213 -2.749 10.803 1.00 98.06 89 VAL A C 1
ATOM 677 O O . VAL A 1 89 ? -0.023 -2.665 10.484 1.00 98.06 89 VAL A O 1
ATOM 680 N N . ALA A 1 90 ? -1.608 -3.390 11.898 1.00 97.81 90 ALA A N 1
ATOM 681 C CA . ALA A 1 90 ? -0.727 -4.246 12.674 1.00 97.81 90 ALA A CA 1
ATOM 682 C C . ALA A 1 90 ? -0.951 -5.703 12.261 1.00 97.81 90 ALA A C 1
ATOM 684 O O . ALA A 1 90 ? -2.053 -6.233 12.396 1.00 97.81 90 ALA A O 1
ATOM 685 N N . VAL A 1 91 ? 0.100 -6.375 11.793 1.00 97.12 91 VAL A N 1
ATOM 686 C CA . VAL A 1 91 ? 0.031 -7.800 11.447 1.00 97.12 91 VAL A CA 1
ATOM 687 C C . VAL A 1 91 ? 0.541 -8.620 12.623 1.00 97.12 91 VAL A C 1
ATOM 689 O O . VAL A 1 91 ? 1.710 -8.516 13.002 1.00 97.12 91 VAL A O 1
ATOM 692 N N . VAL A 1 92 ? -0.327 -9.449 13.201 1.00 96.94 92 VAL A N 1
ATOM 693 C CA . VAL A 1 92 ? 0.008 -10.320 14.334 1.00 96.94 92 VAL A CA 1
ATOM 694 C C . VAL A 1 92 ? 0.144 -11.759 13.847 1.00 96.94 92 VAL A C 1
ATOM 696 O O . VAL A 1 92 ? -0.808 -12.360 13.359 1.00 96.94 92 VAL A O 1
ATOM 699 N N . GLY A 1 93 ? 1.348 -12.321 13.968 1.00 95.69 93 GLY A N 1
ATOM 700 C CA . GLY A 1 93 ? 1.614 -13.709 13.591 1.00 95.69 93 GLY A CA 1
ATOM 701 C C . GLY A 1 93 ? 1.232 -14.717 14.680 1.00 95.69 93 GLY A C 1
ATOM 702 O O . GLY A 1 93 ? 1.041 -14.370 15.843 1.00 95.69 93 GLY A O 1
ATOM 703 N N . THR A 1 94 ? 1.241 -16.005 14.332 1.00 96.44 94 THR A N 1
ATOM 704 C CA . THR A 1 94 ? 0.901 -17.126 15.238 1.00 96.44 94 THR A CA 1
ATOM 705 C C . THR A 1 94 ? 1.774 -17.216 16.493 1.00 96.44 94 THR A C 1
ATOM 707 O O . THR A 1 94 ? 1.351 -17.752 17.510 1.00 96.44 94 THR A O 1
ATOM 710 N N . ARG A 1 95 ? 2.991 -16.662 16.447 1.00 95.88 95 ARG A N 1
ATOM 711 C CA . ARG A 1 95 ? 3.911 -16.556 17.594 1.00 95.88 95 ARG A CA 1
ATOM 712 C C . ARG A 1 95 ? 3.682 -15.305 18.451 1.00 95.88 95 ARG A C 1
ATOM 714 O O . ARG A 1 95 ? 4.579 -14.918 19.192 1.00 95.88 95 ARG A O 1
ATOM 721 N N . GLN A 1 96 ? 2.550 -14.626 18.271 1.00 91.75 96 GLN A N 1
ATOM 722 C CA . GLN A 1 96 ? 2.208 -13.349 18.906 1.00 91.75 96 GLN A CA 1
ATOM 723 C C . GLN A 1 96 ? 3.257 -12.242 18.727 1.00 91.75 96 GLN A C 1
ATOM 725 O O . GLN A 1 96 ? 3.353 -11.310 19.519 1.00 91.75 96 GLN A O 1
ATOM 730 N N . ARG A 1 97 ? 4.046 -12.314 17.648 1.00 95.25 97 ARG A N 1
ATOM 731 C CA . ARG A 1 97 ? 4.893 -11.196 17.229 1.00 95.25 97 ARG A CA 1
ATOM 732 C C . ARG A 1 97 ? 4.081 -10.281 16.328 1.00 95.25 97 ARG A C 1
ATOM 734 O O . ARG A 1 97 ? 3.524 -10.741 15.331 1.00 95.25 97 ARG A O 1
ATOM 741 N N . MET A 1 98 ? 4.047 -9.008 16.697 1.00 96.12 98 MET A N 1
ATOM 742 C CA . MET A 1 98 ? 3.376 -7.950 15.958 1.00 96.12 98 MET A CA 1
ATOM 743 C C . MET A 1 98 ? 4.372 -7.226 15.053 1.00 96.12 98 MET A C 1
ATOM 745 O O . MET A 1 98 ? 5.482 -6.901 15.475 1.00 96.12 98 MET A O 1
ATOM 749 N N . ILE A 1 99 ? 3.955 -6.958 13.820 1.00 96.88 99 ILE A N 1
ATOM 750 C CA . ILE A 1 99 ? 4.608 -6.011 12.920 1.00 96.88 99 ILE A CA 1
ATOM 751 C C . ILE A 1 99 ? 3.686 -4.789 12.845 1.00 96.88 99 ILE A C 1
ATOM 753 O O . ILE A 1 99 ? 2.627 -4.895 12.222 1.00 96.88 99 ILE A O 1
ATOM 757 N N . PRO A 1 100 ? 4.026 -3.677 13.519 1.00 96.75 100 PRO A N 1
ATOM 758 C CA . PRO A 1 100 ? 3.244 -2.451 13.438 1.00 96.75 100 PRO A CA 1
ATOM 759 C C . PRO A 1 100 ? 3.519 -1.716 12.118 1.00 96.75 100 PRO A C 1
ATOM 761 O O . PRO A 1 100 ? 4.516 -1.988 11.446 1.00 96.75 100 PRO A O 1
ATOM 764 N N . GLU A 1 101 ? 2.640 -0.771 11.780 1.00 96.62 101 GLU A N 1
ATOM 765 C CA . GLU A 1 101 ? 2.812 0.182 10.672 1.00 96.62 101 GLU A CA 1
ATOM 766 C C . GLU A 1 101 ? 3.017 -0.468 9.290 1.00 96.62 101 GLU A C 1
ATOM 768 O O . GLU A 1 101 ? 3.712 0.073 8.423 1.00 96.62 101 GLU A O 1
ATOM 773 N N . VAL A 1 102 ? 2.405 -1.636 9.063 1.00 97.56 102 VAL A N 1
ATOM 774 C CA . VAL A 1 102 ? 2.343 -2.240 7.727 1.00 97.56 102 VAL A CA 1
ATOM 775 C C . VAL A 1 102 ? 1.391 -1.402 6.890 1.00 97.56 102 VAL A C 1
ATOM 777 O O . VAL A 1 102 ? 0.256 -1.170 7.299 1.00 97.56 102 VAL A O 1
ATOM 780 N N . ARG A 1 103 ? 1.878 -0.912 5.754 1.00 96.06 103 ARG A N 1
ATOM 781 C CA . ARG A 1 103 ? 1.082 -0.051 4.875 1.00 96.06 103 ARG A CA 1
ATOM 782 C C . ARG A 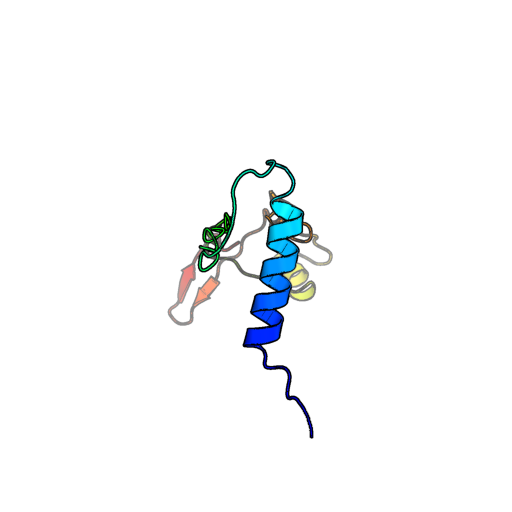1 103 ? 0.107 -0.822 4.008 1.00 96.06 103 ARG A C 1
ATOM 784 O O . ARG A 1 103 ? 0.296 -2.046 3.889 1.00 96.06 103 ARG A O 1
#

Foldseek 3Di:
DDPPCDPVNVVVVVVVVVCCVVVVPDDDDDDDDDPPPPVPPPPPDDDDDDDAADDDDLVVCCVPVNNPDDFAFPADDPDNVDGDGPDADWDQDPVRDIDGRHD